Protein AF-A0A6M1YM01-F1 (afdb_monomer_lite)

Structure (mmCIF, N/CA/C/O backbone):
data_AF-A0A6M1YM01-F1
#
_entry.id   AF-A0A6M1YM01-F1
#
loop_
_atom_site.group_PDB
_atom_site.id
_atom_site.type_symbol
_atom_site.label_atom_id
_atom_site.label_alt_id
_atom_site.label_comp_id
_atom_site.label_asym_id
_atom_site.label_entity_id
_atom_site.label_seq_id
_atom_site.pdbx_PDB_ins_code
_atom_site.Cartn_x
_atom_site.Cartn_y
_atom_site.Cartn_z
_atom_site.occupancy
_atom_site.B_iso_or_equiv
_atom_site.auth_seq_id
_atom_site.auth_comp_id
_atom_site.auth_asym_id
_atom_site.auth_atom_id
_atom_site.pdbx_PDB_model_num
ATOM 1 N N . ASP A 1 1 ? -2.693 9.786 -12.309 1.00 86.50 1 ASP A N 1
ATOM 2 C CA . ASP A 1 1 ? -3.678 8.880 -12.922 1.00 86.50 1 ASP A CA 1
ATOM 3 C C . ASP A 1 1 ? -3.300 8.561 -14.357 1.00 86.50 1 ASP A C 1
ATOM 5 O O . ASP A 1 1 ? -2.693 7.521 -14.516 1.00 86.50 1 ASP A O 1
ATOM 9 N N . TYR A 1 2 ? -3.415 9.470 -15.333 1.00 92.44 2 TYR A N 1
ATOM 10 C CA . TYR A 1 2 ? -3.053 9.174 -16.738 1.00 92.44 2 TYR A CA 1
ATOM 11 C C . TYR A 1 2 ? -1.708 8.445 -16.950 1.00 92.44 2 TYR A C 1
ATOM 13 O O . TYR A 1 2 ? -1.673 7.397 -17.582 1.00 92.44 2 TYR A O 1
ATOM 21 N N . ILE A 1 3 ? -0.601 8.949 -16.384 1.00 92.19 3 ILE A N 1
ATOM 22 C CA . ILE A 1 3 ? 0.717 8.288 -16.503 1.00 92.19 3 ILE A CA 1
ATOM 23 C C . ILE A 1 3 ? 0.702 6.885 -15.871 1.00 92.19 3 ILE A C 1
ATOM 25 O O . ILE A 1 3 ? 1.301 5.964 -16.408 1.00 92.19 3 ILE A O 1
ATOM 29 N N . SER A 1 4 ? -0.007 6.702 -14.751 1.00 91.12 4 SER A N 1
ATOM 30 C CA . SER A 1 4 ? -0.165 5.381 -14.127 1.00 91.12 4 SER A CA 1
ATOM 31 C C . SER A 1 4 ? -0.893 4.421 -15.057 1.00 91.12 4 SER A C 1
ATOM 33 O O . SER A 1 4 ? -0.461 3.283 -15.178 1.00 91.12 4 SER A O 1
ATOM 35 N N . ASP A 1 5 ? -1.950 4.883 -15.723 1.00 92.81 5 ASP A N 1
ATOM 36 C CA . ASP A 1 5 ? -2.725 4.056 -16.649 1.00 92.81 5 ASP A CA 1
ATOM 37 C C . ASP A 1 5 ? -1.868 3.632 -17.854 1.00 92.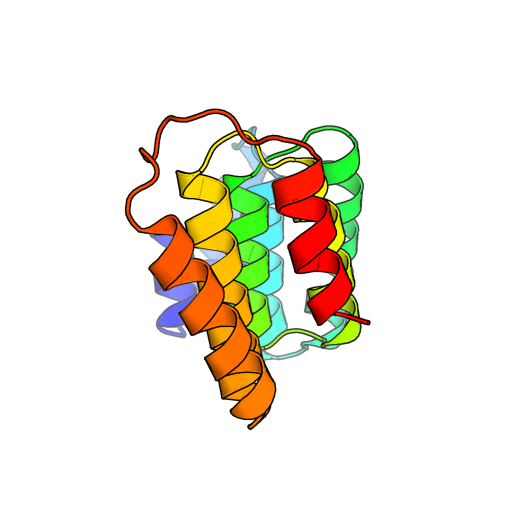81 5 ASP A C 1
ATOM 39 O O . ASP A 1 5 ? -1.992 2.507 -18.328 1.00 92.81 5 ASP A O 1
ATOM 43 N N . GLN A 1 6 ? -0.940 4.487 -18.309 1.00 95.38 6 GLN A N 1
ATOM 44 C CA . GLN A 1 6 ? 0.040 4.117 -19.340 1.00 95.38 6 GLN A CA 1
ATOM 45 C C . GLN A 1 6 ? 0.990 3.008 -18.870 1.00 95.38 6 GLN A C 1
ATOM 47 O O . GLN A 1 6 ? 1.258 2.080 -19.631 1.00 95.38 6 GLN A O 1
ATOM 52 N N . ILE A 1 7 ? 1.464 3.068 -17.620 1.00 92.19 7 ILE A N 1
ATOM 53 C CA . ILE A 1 7 ? 2.293 2.001 -17.031 1.00 92.19 7 ILE A CA 1
ATOM 54 C C . ILE A 1 7 ? 1.490 0.698 -16.955 1.00 92.19 7 ILE A C 1
ATOM 56 O O . ILE A 1 7 ? 1.971 -0.349 -17.379 1.00 92.19 7 ILE A O 1
ATOM 60 N N . ASP A 1 8 ? 0.252 0.765 -16.463 1.00 88.88 8 ASP A N 1
ATOM 61 C CA . ASP A 1 8 ? -0.613 -0.408 -16.297 1.00 88.88 8 ASP A CA 1
ATOM 62 C C . ASP A 1 8 ? -0.983 -1.040 -17.659 1.00 88.88 8 ASP A C 1
ATOM 64 O O . ASP A 1 8 ? -1.125 -2.259 -17.767 1.00 88.88 8 ASP A O 1
ATOM 68 N N . ALA A 1 9 ? -1.049 -0.232 -18.724 1.00 91.88 9 ALA A N 1
ATOM 69 C CA . ALA A 1 9 ? -1.225 -0.672 -20.109 1.00 91.88 9 ALA A CA 1
ATOM 70 C C . ALA A 1 9 ? 0.070 -1.165 -20.794 1.00 91.88 9 ALA A C 1
ATOM 72 O O . ALA A 1 9 ? 0.028 -1.504 -21.976 1.00 91.88 9 ALA A O 1
ATOM 73 N N . LYS A 1 10 ? 1.205 -1.222 -20.079 1.00 90.12 10 LYS A N 1
ATOM 74 C CA . LYS A 1 10 ? 2.541 -1.585 -20.599 1.00 90.12 10 LYS A CA 1
ATOM 75 C C . LYS A 1 10 ? 3.082 -0.649 -21.689 1.00 90.12 10 LYS A C 1
ATOM 77 O O . LYS A 1 10 ? 3.941 -1.032 -22.480 1.00 90.12 10 LYS A O 1
ATOM 82 N N . ASN A 1 11 ? 2.638 0.607 -21.707 1.00 93.50 11 ASN A N 1
ATOM 83 C CA . ASN A 1 11 ? 3.199 1.657 -22.561 1.00 93.50 11 ASN A CA 1
ATOM 84 C C . ASN A 1 11 ? 4.425 2.295 -21.886 1.00 93.50 11 ASN A C 1
ATOM 86 O O . ASN A 1 11 ? 4.450 3.492 -21.603 1.00 93.50 11 ASN A O 1
ATOM 90 N N . GLU A 1 12 ? 5.435 1.478 -21.592 1.00 92.62 12 GLU A N 1
ATOM 91 C CA . GLU A 1 12 ? 6.555 1.811 -20.699 1.00 92.62 12 GLU A CA 1
ATOM 92 C C . GLU A 1 12 ? 7.386 3.003 -21.175 1.00 92.62 12 GLU A C 1
ATOM 94 O O . GLU A 1 12 ? 7.604 3.947 -20.417 1.00 92.62 12 GLU A O 1
ATOM 99 N N . VAL A 1 13 ? 7.801 2.984 -22.447 1.00 93.00 13 VAL A N 1
ATOM 100 C CA . VAL A 1 13 ? 8.614 4.050 -23.056 1.00 93.00 13 VAL A CA 1
ATOM 101 C C . VAL A 1 13 ? 7.887 5.388 -22.972 1.00 93.00 13 VAL A C 1
ATOM 103 O O . VAL A 1 13 ? 8.441 6.377 -22.503 1.00 93.00 13 VAL A O 1
ATOM 106 N N . TYR A 1 14 ? 6.609 5.402 -23.349 1.00 94.56 14 TYR A N 1
ATOM 107 C CA . TYR A 1 14 ? 5.804 6.616 -23.321 1.00 94.56 14 TYR A CA 1
ATOM 108 C C . TYR A 1 14 ? 5.555 7.104 -21.889 1.00 94.56 14 TYR A C 1
ATOM 110 O O . TYR A 1 14 ? 5.650 8.298 -21.606 1.00 94.56 14 TYR A O 1
ATOM 118 N N . ALA A 1 15 ? 5.284 6.193 -20.952 1.00 94.62 15 ALA A N 1
ATOM 119 C CA . ALA A 1 15 ? 5.147 6.548 -19.546 1.00 94.62 15 ALA A CA 1
ATOM 120 C C . ALA A 1 15 ? 6.436 7.178 -18.991 1.00 94.62 15 ALA A C 1
ATOM 122 O O . ALA A 1 15 ? 6.353 8.176 -18.275 1.00 94.62 15 ALA A O 1
ATOM 123 N N . LEU A 1 16 ? 7.609 6.641 -19.345 1.00 93.38 16 LEU A N 1
ATOM 124 C CA . LEU A 1 16 ? 8.904 7.189 -18.943 1.00 93.38 16 LEU A CA 1
ATOM 125 C C . LEU A 1 16 ? 9.129 8.596 -19.506 1.00 93.38 16 LEU A C 1
ATOM 127 O O . LEU A 1 16 ? 9.468 9.502 -18.749 1.00 93.38 16 LEU A O 1
ATOM 131 N N . GLU A 1 17 ? 8.869 8.803 -20.798 1.00 94.12 17 GLU A N 1
ATOM 132 C CA . GLU A 1 17 ? 8.963 10.123 -21.432 1.00 94.12 17 GLU A CA 1
ATOM 133 C C . GLU A 1 17 ? 8.061 11.153 -20.738 1.00 94.12 17 GLU A C 1
ATOM 135 O O . GLU A 1 17 ? 8.487 12.277 -20.463 1.00 94.12 17 GLU A O 1
ATOM 140 N N . LEU A 1 18 ? 6.824 10.777 -20.394 1.00 94.62 18 LEU A N 1
ATOM 141 C CA . LEU A 1 18 ? 5.919 11.645 -19.636 1.00 94.62 18 LEU A CA 1
ATOM 142 C C . LEU A 1 18 ? 6.479 11.953 -18.243 1.00 94.62 18 LEU A C 1
ATOM 144 O O . LEU A 1 18 ? 6.466 13.101 -17.807 1.00 94.62 18 LEU A O 1
ATOM 148 N N . ILE A 1 19 ? 6.988 10.946 -17.536 1.00 93.00 19 ILE A N 1
ATOM 149 C CA . ILE A 1 19 ? 7.586 11.145 -16.217 1.00 93.00 19 ILE A CA 1
ATOM 150 C C . ILE A 1 19 ? 8.745 12.138 -16.306 1.00 93.00 19 ILE A C 1
ATOM 152 O O . ILE A 1 19 ? 8.746 13.116 -15.560 1.00 93.00 19 ILE A O 1
ATOM 156 N N . ASP A 1 20 ? 9.699 11.915 -17.206 1.00 91.88 20 ASP A N 1
ATOM 157 C CA . ASP A 1 20 ? 10.921 12.714 -17.295 1.00 91.88 20 ASP A CA 1
ATOM 158 C C . ASP A 1 20 ? 10.663 14.125 -17.824 1.00 91.88 20 ASP A C 1
ATOM 160 O O . ASP A 1 20 ? 11.269 15.079 -17.337 1.00 91.88 20 ASP A O 1
ATOM 164 N N . SER A 1 21 ? 9.720 14.287 -18.755 1.00 93.00 21 SER A N 1
ATOM 165 C CA . SER A 1 21 ? 9.353 15.603 -19.288 1.00 93.00 21 SER A CA 1
ATOM 166 C C . SER A 1 21 ? 8.650 16.486 -18.251 1.00 93.00 21 SER A C 1
ATOM 168 O O . SER A 1 21 ? 8.909 17.687 -18.195 1.00 93.00 21 SER A O 1
ATOM 170 N N . PHE A 1 22 ? 7.794 15.920 -17.393 1.00 92.38 22 PHE A N 1
ATOM 171 C CA . PHE A 1 22 ? 7.089 16.693 -16.364 1.00 92.38 22 PHE A CA 1
ATOM 172 C C . PHE A 1 22 ? 7.866 16.844 -15.050 1.00 92.38 22 PHE A C 1
ATOM 174 O O . PHE A 1 22 ? 7.622 17.814 -14.328 1.00 92.38 22 PHE A O 1
ATOM 181 N N . TYR A 1 23 ? 8.792 15.935 -14.722 1.00 90.44 23 TYR A N 1
ATOM 182 C CA . TYR A 1 23 ? 9.507 15.927 -13.435 1.00 90.44 23 TYR A CA 1
ATOM 183 C C . TYR A 1 23 ? 10.139 17.282 -13.039 1.00 90.44 23 TYR A C 1
ATOM 185 O O . TYR A 1 23 ? 10.003 17.673 -11.879 1.00 90.44 23 TYR A O 1
ATOM 193 N N . PRO A 1 24 ? 10.774 18.051 -13.950 1.00 90.44 24 PRO A N 1
ATOM 194 C CA . PRO A 1 24 ? 11.362 19.353 -13.613 1.00 90.44 24 PRO A CA 1
ATOM 195 C C . PRO A 1 24 ? 10.334 20.443 -13.276 1.00 90.44 24 PRO A C 1
ATOM 197 O O . PRO A 1 24 ? 10.689 21.471 -12.704 1.00 90.44 24 PRO A O 1
ATOM 200 N N . HIS A 1 25 ? 9.069 20.249 -13.651 1.00 90.81 25 HIS A N 1
ATOM 201 C CA . HIS A 1 25 ? 8.024 21.273 -13.598 1.00 90.81 25 HIS A CA 1
ATOM 202 C C . HIS A 1 25 ? 7.007 21.056 -12.470 1.00 90.81 25 HIS A C 1
ATOM 204 O O . HIS A 1 25 ? 6.100 21.870 -12.289 1.00 90.81 25 HIS A O 1
ATOM 210 N N . ILE A 1 26 ? 7.136 19.975 -11.699 1.00 87.38 26 ILE A N 1
ATOM 211 C CA . ILE A 1 26 ? 6.190 19.613 -10.639 1.00 87.38 26 ILE A CA 1
ATOM 212 C C . ILE A 1 26 ? 6.731 19.929 -9.244 1.00 87.38 26 ILE A C 1
ATOM 214 O O . ILE A 1 26 ? 7.899 19.734 -8.931 1.00 87.38 26 ILE A O 1
ATOM 218 N N . SER A 1 27 ? 5.835 20.341 -8.351 1.00 79.75 27 SER A N 1
ATOM 219 C CA . SER A 1 27 ? 6.147 20.532 -6.929 1.00 79.75 27 SER A CA 1
ATOM 220 C C . SER A 1 27 ? 5.972 19.258 -6.092 1.00 79.75 27 SER A C 1
ATOM 222 O O . SER A 1 27 ? 6.573 19.121 -5.030 1.00 79.75 27 SER A O 1
ATOM 224 N N . LYS A 1 28 ? 5.149 18.305 -6.552 1.00 81.12 28 LYS A N 1
ATOM 225 C CA . LYS A 1 28 ? 4.833 17.049 -5.846 1.00 81.12 28 LYS A CA 1
ATOM 226 C C . LYS A 1 28 ? 5.681 15.881 -6.360 1.00 81.12 28 LYS A C 1
ATOM 228 O O . LYS A 1 28 ? 5.141 14.912 -6.893 1.00 81.12 28 LYS A O 1
ATOM 233 N N . THR A 1 29 ? 6.995 15.970 -6.188 1.00 90.19 29 THR A N 1
ATOM 234 C CA . THR A 1 29 ? 7.963 15.002 -6.740 1.00 90.19 29 THR A CA 1
ATOM 235 C C . THR A 1 29 ? 7.721 13.562 -6.279 1.00 90.19 29 THR A C 1
ATOM 237 O O . THR A 1 29 ? 7.783 12.658 -7.104 1.00 90.19 29 THR A O 1
ATOM 240 N N . LEU A 1 30 ? 7.292 13.344 -5.027 1.00 95.00 30 LEU A N 1
ATOM 241 C CA . LEU A 1 30 ? 7.044 11.996 -4.481 1.00 95.00 30 LEU A CA 1
ATOM 242 C C . LEU A 1 30 ? 6.013 11.174 -5.272 1.00 95.00 30 LEU A C 1
ATOM 244 O O . LEU A 1 30 ? 6.102 9.949 -5.321 1.00 95.00 30 LEU A O 1
ATOM 248 N N . TRP A 1 31 ? 5.027 11.826 -5.898 1.00 95.25 31 TRP A N 1
ATOM 249 C CA . TRP A 1 31 ? 4.069 11.124 -6.758 1.00 95.25 31 TRP A CA 1
ATOM 250 C C . TRP A 1 31 ? 4.728 10.604 -8.033 1.00 95.25 31 TRP A C 1
ATOM 252 O O . TRP A 1 31 ? 4.390 9.520 -8.494 1.00 95.25 31 TRP A O 1
ATOM 262 N N . PHE A 1 32 ? 5.676 11.355 -8.587 1.00 94.81 32 PHE A N 1
ATOM 263 C CA . PHE A 1 32 ? 6.429 10.934 -9.760 1.00 94.81 32 PHE A CA 1
ATOM 264 C C . PHE A 1 32 ? 7.524 9.936 -9.407 1.00 94.81 32 PHE A C 1
ATOM 266 O O . PHE A 1 32 ? 7.746 9.007 -10.175 1.00 94.81 32 PHE A O 1
ATOM 273 N N . ASP A 1 33 ? 8.131 10.047 -8.227 1.00 95.94 33 ASP A N 1
ATOM 274 C CA . ASP A 1 33 ? 9.023 9.011 -7.706 1.00 95.94 33 ASP A CA 1
ATOM 275 C C . ASP A 1 33 ? 8.283 7.676 -7.576 1.00 95.94 33 ASP A C 1
ATOM 277 O O . ASP A 1 33 ? 8.808 6.631 -7.952 1.00 95.94 33 ASP A O 1
ATOM 281 N N . PHE A 1 34 ? 7.025 7.700 -7.123 1.00 96.81 34 PHE A N 1
ATOM 282 C CA . PHE A 1 34 ? 6.194 6.499 -7.090 1.00 96.81 34 PHE A CA 1
ATOM 283 C C . PHE A 1 34 ? 5.882 5.958 -8.493 1.00 96.81 34 PHE A C 1
ATOM 285 O O . PHE A 1 34 ? 5.923 4.748 -8.696 1.00 96.81 34 PHE A O 1
ATOM 292 N N . LEU A 1 35 ? 5.619 6.821 -9.481 1.00 95.88 35 LEU A N 1
ATOM 293 C CA . LEU A 1 35 ? 5.444 6.383 -10.873 1.00 95.88 35 LEU A CA 1
ATOM 294 C C . LEU A 1 35 ? 6.728 5.749 -11.436 1.00 95.88 35 LEU A C 1
ATOM 296 O O . LEU A 1 35 ? 6.650 4.713 -12.091 1.00 95.88 35 LEU A O 1
ATOM 300 N N . LYS A 1 36 ? 7.904 6.304 -11.113 1.00 94.81 36 LYS A N 1
ATOM 301 C CA . LYS A 1 36 ? 9.207 5.699 -11.437 1.00 94.81 36 LYS A CA 1
ATOM 302 C C . LYS A 1 36 ? 9.373 4.337 -10.768 1.00 94.81 36 LYS A C 1
ATOM 304 O O . LYS A 1 36 ? 9.811 3.399 -11.424 1.00 94.81 36 LYS A O 1
ATOM 309 N N . ALA A 1 37 ? 8.983 4.204 -9.499 1.00 95.62 37 ALA A N 1
ATOM 310 C CA . ALA A 1 37 ? 9.000 2.921 -8.799 1.00 95.62 37 ALA A CA 1
ATOM 311 C C . ALA A 1 37 ? 8.079 1.892 -9.473 1.00 95.62 37 ALA A C 1
ATOM 313 O O . ALA A 1 37 ? 8.506 0.761 -9.704 1.00 95.62 37 ALA A O 1
ATOM 314 N N . LYS A 1 38 ? 6.847 2.281 -9.837 1.00 94.75 38 LYS A N 1
ATOM 315 C CA . LYS A 1 38 ? 5.909 1.411 -10.566 1.00 94.75 38 LYS A CA 1
ATOM 316 C C . LYS A 1 38 ? 6.503 0.921 -11.884 1.00 94.75 38 LYS A C 1
ATOM 318 O O . LYS A 1 38 ? 6.458 -0.271 -12.150 1.00 94.75 38 LYS A O 1
ATOM 323 N N . LEU A 1 39 ? 7.064 1.832 -12.680 1.00 94.19 39 LEU A N 1
ATOM 324 C CA . LEU A 1 39 ? 7.691 1.487 -13.953 1.00 94.19 39 LEU A CA 1
ATOM 325 C C . LEU A 1 39 ? 8.886 0.547 -13.737 1.00 94.19 39 LEU A C 1
ATOM 327 O O . LEU A 1 39 ? 8.990 -0.482 -14.391 1.00 94.19 39 LEU A O 1
ATOM 331 N N . LYS A 1 40 ? 9.749 0.853 -12.762 1.00 93.88 40 LYS A N 1
ATOM 332 C CA . LYS A 1 40 ? 10.937 0.048 -12.459 1.00 93.88 40 LYS A CA 1
ATOM 333 C C . LYS A 1 40 ? 10.597 -1.379 -12.024 1.00 93.88 40 LYS A C 1
ATOM 335 O O . LYS A 1 40 ? 11.363 -2.287 -12.323 1.00 93.88 40 LYS A O 1
ATOM 340 N N . ALA A 1 41 ? 9.460 -1.586 -11.359 1.00 93.81 41 ALA A N 1
ATOM 341 C CA . ALA A 1 41 ? 9.029 -2.910 -10.911 1.00 93.81 41 ALA A CA 1
ATOM 342 C C . ALA A 1 41 ? 8.695 -3.884 -12.044 1.00 93.81 41 ALA A C 1
ATOM 344 O O . ALA A 1 41 ? 8.621 -5.081 -11.783 1.00 93.81 41 ALA A O 1
ATOM 345 N N . LEU A 1 42 ? 8.493 -3.390 -13.270 1.00 90.81 42 LEU A N 1
ATOM 346 C CA . LEU A 1 42 ? 8.255 -4.242 -14.434 1.00 90.81 42 LEU A CA 1
ATOM 347 C C . LEU A 1 42 ? 9.490 -5.087 -14.779 1.00 90.81 42 LEU A C 1
ATOM 349 O O . LEU A 1 42 ? 9.336 -6.241 -15.171 1.00 90.81 42 LEU A O 1
ATOM 353 N N . ASP A 1 43 ? 10.690 -4.551 -14.530 1.00 91.31 43 ASP A N 1
ATOM 354 C CA . ASP A 1 43 ? 11.962 -5.227 -14.814 1.00 91.31 43 ASP A CA 1
ATOM 355 C C . ASP A 1 43 ? 12.746 -5.612 -13.551 1.00 91.31 43 ASP A C 1
ATOM 357 O O . ASP A 1 43 ? 13.506 -6.579 -13.548 1.00 91.31 43 ASP A O 1
ATOM 361 N N . ASP A 1 44 ? 12.617 -4.830 -12.476 1.00 93.94 44 ASP A N 1
ATOM 362 C CA . ASP A 1 44 ? 13.434 -4.954 -11.271 1.00 93.94 44 ASP A CA 1
ATOM 363 C C . ASP A 1 44 ? 12.664 -4.495 -10.023 1.00 93.94 44 ASP A C 1
ATOM 365 O O . ASP A 1 44 ? 12.669 -3.324 -9.615 1.00 93.94 44 ASP A O 1
ATOM 369 N N . ILE A 1 45 ? 12.005 -5.468 -9.394 1.00 93.19 45 ILE A N 1
ATOM 370 C CA . ILE A 1 45 ? 11.234 -5.285 -8.160 1.00 93.19 45 ILE A CA 1
ATOM 371 C C . ILE A 1 45 ? 12.127 -4.805 -7.007 1.00 93.19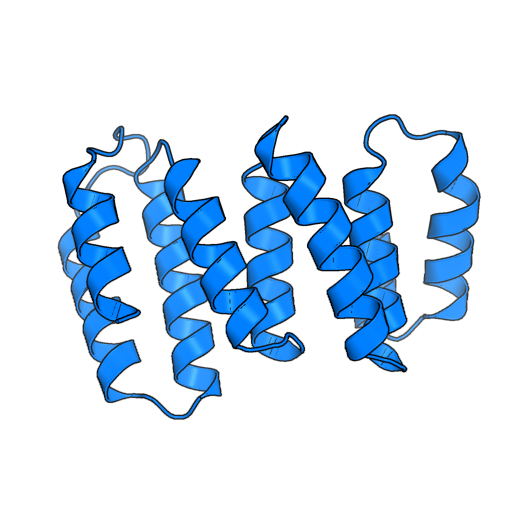 45 ILE A C 1
ATOM 373 O O . ILE A 1 45 ? 11.694 -3.977 -6.205 1.00 93.19 45 ILE A O 1
ATOM 377 N N . SER A 1 46 ? 13.378 -5.265 -6.923 1.00 93.56 46 SER A N 1
ATOM 378 C CA . SER A 1 46 ? 14.297 -4.875 -5.845 1.00 93.56 46 SER A CA 1
ATOM 379 C C . SER A 1 46 ? 14.612 -3.382 -5.907 1.00 93.56 46 SER A C 1
ATOM 381 O O . SER A 1 46 ? 14.412 -2.672 -4.921 1.00 93.56 46 SER A O 1
ATOM 383 N N . SER A 1 47 ? 14.987 -2.875 -7.084 1.00 94.94 47 SER A N 1
ATOM 384 C CA . SER A 1 47 ? 15.191 -1.434 -7.290 1.00 94.94 47 SER A CA 1
ATOM 385 C C . SER A 1 47 ? 13.914 -0.622 -7.054 1.00 94.94 47 SER A C 1
ATOM 387 O O . SER A 1 47 ? 13.970 0.484 -6.514 1.00 94.94 47 SER A O 1
ATOM 389 N N . SER A 1 48 ? 12.747 -1.147 -7.442 1.00 95.88 48 SER A N 1
ATOM 390 C CA . SER A 1 48 ? 11.464 -0.496 -7.150 1.00 95.88 48 SER A CA 1
ATOM 391 C C . SER A 1 48 ? 11.236 -0.339 -5.644 1.00 95.88 48 SER A C 1
ATOM 393 O O . SER A 1 48 ? 10.906 0.755 -5.173 1.00 95.88 48 SER A O 1
ATOM 395 N N . ASN A 1 49 ? 11.492 -1.399 -4.874 1.00 95.12 49 ASN A N 1
ATOM 396 C CA . ASN A 1 49 ? 11.371 -1.386 -3.420 1.00 95.12 49 ASN A CA 1
ATOM 397 C C . ASN A 1 49 ? 12.310 -0.351 -2.781 1.00 95.12 49 ASN A C 1
ATOM 399 O O . ASN A 1 49 ? 11.879 0.378 -1.890 1.00 95.12 49 ASN A O 1
ATOM 403 N N . GLU A 1 50 ? 13.545 -0.195 -3.269 1.00 95.56 50 GLU A N 1
ATOM 404 C CA . GLU A 1 50 ? 14.461 0.852 -2.787 1.00 95.56 50 GLU A CA 1
ATOM 405 C C . GLU A 1 50 ? 13.918 2.272 -3.015 1.00 95.56 50 GLU A C 1
ATOM 407 O O . GLU A 1 50 ? 14.057 3.151 -2.157 1.00 95.56 50 GLU A O 1
ATOM 412 N N . ILE A 1 51 ? 13.288 2.522 -4.170 1.00 96.44 51 ILE A N 1
ATOM 413 C CA . ILE A 1 51 ? 12.640 3.811 -4.453 1.00 96.44 51 ILE A CA 1
ATOM 414 C C . ILE A 1 51 ? 11.468 4.019 -3.486 1.00 96.44 51 ILE A C 1
ATOM 416 O O . ILE A 1 51 ? 11.342 5.095 -2.897 1.00 96.44 51 ILE A O 1
ATOM 420 N N . ILE A 1 52 ? 10.653 2.986 -3.254 1.00 97.12 52 ILE A N 1
ATOM 421 C CA . ILE A 1 52 ? 9.549 3.034 -2.287 1.00 97.12 52 ILE A CA 1
ATOM 422 C C . ILE A 1 52 ? 10.065 3.349 -0.881 1.00 97.12 52 ILE A C 1
ATOM 424 O O . ILE A 1 52 ? 9.512 4.225 -0.219 1.00 97.12 52 ILE A O 1
ATOM 428 N N . GLU A 1 53 ? 11.156 2.734 -0.423 1.00 96.00 53 GLU A N 1
ATOM 429 C CA . GLU A 1 53 ? 11.727 3.031 0.897 1.00 96.00 53 GLU A CA 1
ATOM 430 C C . GLU A 1 53 ? 12.156 4.498 1.054 1.00 96.00 53 GLU A C 1
ATOM 432 O O . GLU A 1 53 ? 11.937 5.110 2.111 1.00 96.00 53 GLU A O 1
ATOM 437 N N . LYS A 1 54 ? 12.722 5.094 -0.003 1.00 96.19 54 LYS A N 1
ATOM 438 C CA . LYS A 1 54 ? 13.082 6.521 -0.031 1.00 96.19 54 LYS A CA 1
ATOM 439 C C . LYS A 1 54 ? 11.838 7.412 0.048 1.00 96.19 54 LYS A C 1
ATOM 441 O O . LYS A 1 54 ? 11.822 8.383 0.814 1.00 96.19 54 LYS A O 1
ATOM 446 N N . ILE A 1 55 ? 10.773 7.055 -0.674 1.00 96.88 55 ILE A N 1
ATOM 447 C CA . ILE A 1 55 ? 9.485 7.761 -0.616 1.00 96.88 55 ILE A CA 1
ATOM 448 C C . ILE A 1 55 ? 8.898 7.676 0.798 1.00 96.88 55 ILE A C 1
ATOM 450 O O . ILE A 1 55 ? 8.549 8.702 1.382 1.00 96.88 55 ILE A O 1
ATOM 454 N N . LEU A 1 56 ? 8.852 6.482 1.396 1.00 95.56 56 LEU A N 1
ATOM 455 C CA . LEU A 1 56 ? 8.312 6.267 2.743 1.00 95.56 56 LEU A CA 1
ATOM 456 C C . LEU A 1 56 ? 9.076 7.050 3.810 1.00 95.56 56 LEU A C 1
ATOM 458 O O . LEU A 1 56 ? 8.462 7.619 4.713 1.00 95.56 56 LEU A O 1
ATOM 462 N N . SER A 1 57 ? 10.401 7.138 3.683 1.00 95.44 57 SER A N 1
ATOM 463 C CA . SER A 1 57 ? 11.244 7.940 4.577 1.00 95.44 57 SER A CA 1
ATOM 464 C C . SER A 1 57 ? 10.906 9.433 4.513 1.00 95.44 57 SER A C 1
ATOM 466 O O . SER A 1 57 ? 10.937 10.116 5.537 1.00 95.44 57 SER A O 1
ATOM 468 N N . SER A 1 58 ? 10.530 9.932 3.334 1.00 95.25 58 SER A N 1
ATOM 469 C CA . SER A 1 58 ? 10.059 11.311 3.150 1.00 95.25 58 SER A CA 1
ATOM 470 C C . SER A 1 58 ? 8.653 11.507 3.726 1.00 95.25 58 SER A C 1
ATOM 472 O O . SER A 1 58 ? 8.393 12.498 4.410 1.00 95.25 58 SER A O 1
ATOM 474 N N . LEU A 1 59 ? 7.771 10.521 3.540 1.00 95.31 59 LEU A N 1
ATOM 475 C CA . LEU A 1 59 ? 6.403 10.535 4.064 1.00 95.31 59 LEU A CA 1
ATOM 476 C C . LEU A 1 59 ? 6.337 10.527 5.595 1.00 95.31 59 LEU A C 1
ATOM 478 O O . LEU A 1 59 ? 5.409 11.102 6.147 1.00 95.31 59 LEU A O 1
ATOM 482 N N . LYS A 1 60 ? 7.343 9.984 6.295 1.00 92.75 60 LYS A N 1
ATOM 483 C CA . LYS A 1 60 ? 7.438 10.110 7.764 1.00 92.75 60 LYS A CA 1
ATOM 484 C C . LYS A 1 60 ? 7.500 11.563 8.239 1.00 92.75 60 LYS A C 1
ATOM 486 O O . LYS A 1 60 ? 7.040 11.870 9.331 1.00 92.75 60 LYS A O 1
ATOM 491 N N . LYS A 1 61 ? 8.117 12.452 7.451 1.00 91.31 61 LYS A N 1
ATOM 492 C CA . LYS A 1 61 ? 8.255 13.880 7.789 1.00 91.31 61 LYS A CA 1
ATOM 493 C C . LYS A 1 61 ? 7.056 14.691 7.317 1.00 91.31 61 LYS A C 1
ATOM 495 O O . LYS A 1 61 ? 6.677 15.669 7.954 1.00 91.31 61 LYS A O 1
ATOM 500 N N . THR A 1 62 ? 6.487 14.315 6.177 1.00 93.12 62 THR A N 1
ATOM 501 C CA . THR A 1 62 ? 5.345 15.005 5.577 1.00 93.12 62 THR A CA 1
ATOM 502 C C . THR A 1 62 ? 4.338 13.965 5.090 1.00 93.12 62 THR A C 1
ATOM 504 O O . THR A 1 62 ? 4.394 13.564 3.924 1.00 93.12 62 THR A O 1
ATOM 507 N N . PRO A 1 63 ? 3.438 13.508 5.980 1.00 93.62 63 PRO A N 1
ATOM 508 C CA . PRO A 1 63 ? 2.469 12.471 5.659 1.00 93.62 63 PRO A CA 1
ATOM 509 C C . PRO A 1 63 ? 1.591 12.815 4.458 1.00 93.62 63 PRO A C 1
ATOM 511 O O . PRO A 1 63 ? 1.138 13.950 4.286 1.00 93.62 63 PRO A O 1
ATOM 514 N N . ASN A 1 64 ? 1.314 11.807 3.635 1.00 95.25 64 ASN A N 1
ATOM 515 C CA . ASN A 1 64 ? 0.384 11.903 2.518 1.00 95.25 64 ASN A CA 1
ATOM 516 C C . ASN A 1 64 ? -0.381 10.587 2.384 1.00 95.25 64 ASN A C 1
ATOM 518 O O . ASN A 1 64 ? 0.054 9.668 1.685 1.00 95.25 64 ASN A O 1
ATOM 522 N N . ILE A 1 65 ? -1.549 10.539 3.024 1.00 95.38 65 ILE A N 1
ATOM 523 C CA . ILE A 1 65 ? -2.350 9.318 3.127 1.00 95.38 65 ILE A CA 1
ATOM 524 C C . ILE A 1 65 ? -2.762 8.755 1.763 1.00 95.38 65 ILE A C 1
ATOM 526 O O . ILE A 1 65 ? -2.765 7.545 1.547 1.00 95.38 65 ILE A O 1
ATOM 530 N N . HIS A 1 66 ? -3.037 9.630 0.794 1.00 95.06 66 HIS A N 1
ATOM 531 C CA . HIS A 1 66 ? -3.409 9.212 -0.553 1.00 95.06 66 HIS A CA 1
ATOM 532 C C . HIS A 1 66 ? -2.255 8.511 -1.272 1.00 95.06 66 HIS A C 1
ATOM 534 O O . HIS A 1 66 ? -2.480 7.501 -1.938 1.00 95.06 66 HIS A O 1
ATOM 540 N N . LEU A 1 67 ? -1.026 9.020 -1.129 1.00 96.56 67 LEU A N 1
ATOM 541 C CA . LEU A 1 67 ? 0.151 8.377 -1.710 1.00 96.56 67 LEU A CA 1
ATOM 542 C C . LEU A 1 67 ? 0.467 7.060 -0.991 1.00 96.56 67 LEU A C 1
ATOM 544 O O . LEU A 1 67 ? 0.703 6.055 -1.654 1.00 96.56 67 LEU A O 1
ATOM 548 N N . GLN A 1 68 ? 0.388 7.034 0.341 1.00 97.38 68 GLN A N 1
ATOM 549 C CA . GLN A 1 68 ? 0.588 5.817 1.136 1.00 97.38 68 GLN A CA 1
ATOM 550 C C . GLN A 1 68 ? -0.376 4.695 0.721 1.00 97.38 68 GLN A C 1
ATOM 552 O O . GLN A 1 68 ? 0.055 3.569 0.485 1.00 97.38 68 GLN A O 1
ATOM 557 N N . PHE A 1 69 ? -1.663 5.002 0.523 1.00 97.44 69 PHE A N 1
ATOM 558 C CA . PHE A 1 69 ? -2.637 4.024 0.024 1.00 97.44 69 PHE A CA 1
ATOM 559 C C . PHE A 1 69 ? -2.340 3.546 -1.395 1.00 97.44 69 PHE A C 1
ATOM 561 O O . PHE A 1 69 ? -2.539 2.370 -1.695 1.00 97.44 69 PHE A O 1
ATOM 568 N N . ARG A 1 70 ? -1.867 4.428 -2.282 1.00 96.06 70 ARG A N 1
ATOM 569 C CA . ARG A 1 70 ? -1.475 4.029 -3.641 1.00 96.06 70 ARG A CA 1
ATOM 570 C C . ARG A 1 70 ? -0.261 3.102 -3.625 1.00 96.06 70 ARG A C 1
ATOM 572 O O . ARG A 1 70 ? -0.278 2.114 -4.353 1.00 96.06 70 ARG A O 1
ATOM 579 N N . ILE A 1 71 ? 0.722 3.372 -2.765 1.00 96.62 71 ILE A N 1
ATOM 580 C CA . ILE A 1 71 ? 1.880 2.495 -2.551 1.00 96.62 71 ILE A CA 1
ATOM 581 C C . ILE A 1 71 ? 1.419 1.136 -2.020 1.00 96.62 71 ILE A C 1
ATOM 583 O O . ILE A 1 71 ? 1.746 0.122 -2.625 1.00 96.62 71 ILE A O 1
ATOM 587 N N . LEU A 1 72 ? 0.605 1.094 -0.958 1.00 97.19 72 LEU A N 1
ATOM 588 C CA . LEU A 1 72 ? 0.115 -0.170 -0.396 1.00 97.19 72 LEU A CA 1
ATOM 589 C C . LEU A 1 72 ? -0.627 -1.018 -1.434 1.00 97.19 72 LEU A C 1
ATOM 591 O O . LEU A 1 72 ? -0.320 -2.195 -1.579 1.00 97.19 72 LEU A O 1
ATOM 595 N N . LYS A 1 73 ? -1.546 -0.420 -2.204 1.00 95.69 73 LYS A N 1
ATOM 596 C CA . LYS A 1 73 ? -2.267 -1.127 -3.278 1.00 95.69 73 LYS A CA 1
ATOM 597 C C . LYS A 1 73 ? -1.331 -1.690 -4.342 1.00 95.69 73 LYS A C 1
ATOM 599 O O . LYS A 1 73 ? -1.533 -2.806 -4.801 1.00 95.69 73 LYS A O 1
ATOM 604 N N . PHE A 1 74 ? -0.315 -0.925 -4.731 1.00 94.69 74 PHE A N 1
ATOM 605 C CA . PHE A 1 74 ? 0.701 -1.399 -5.665 1.00 94.69 74 PHE A CA 1
ATOM 606 C C . PHE A 1 74 ? 1.481 -2.593 -5.090 1.00 94.69 74 PHE A C 1
ATOM 608 O O . PHE A 1 74 ? 1.679 -3.602 -5.767 1.00 94.69 74 PHE A O 1
ATOM 615 N N . MET A 1 75 ? 1.851 -2.515 -3.814 1.00 94.38 75 MET A N 1
ATOM 616 C CA . MET A 1 75 ? 2.619 -3.552 -3.137 1.00 94.38 75 MET A CA 1
ATOM 617 C C . MET A 1 75 ? 1.861 -4.869 -2.939 1.00 94.38 75 MET A C 1
ATOM 619 O O . MET A 1 75 ? 2.506 -5.910 -2.899 1.00 94.38 75 MET A O 1
ATOM 623 N N . VAL A 1 76 ? 0.524 -4.854 -2.878 1.00 94.38 76 VAL A N 1
ATOM 624 C CA . VAL A 1 76 ? -0.285 -6.091 -2.869 1.00 94.38 76 VAL A CA 1
ATOM 625 C C . VAL A 1 76 ? 0.012 -6.970 -4.090 1.00 94.38 76 VAL A C 1
ATOM 627 O O . VAL A 1 76 ? -0.003 -8.191 -3.983 1.00 94.38 76 VAL A O 1
ATOM 630 N N . GLY A 1 77 ? 0.269 -6.365 -5.255 1.00 85.25 77 GLY A N 1
ATOM 631 C CA . GLY A 1 77 ? 0.503 -7.107 -6.494 1.00 85.25 77 GLY A CA 1
ATOM 632 C C . GLY A 1 77 ? 1.962 -7.484 -6.748 1.00 85.25 77 GLY A C 1
ATOM 633 O O . GLY A 1 77 ? 2.217 -8.539 -7.320 1.00 85.25 77 GLY A O 1
ATOM 634 N N . MET A 1 78 ? 2.908 -6.612 -6.386 1.00 80.38 78 MET A N 1
ATOM 635 C CA . MET A 1 78 ? 4.309 -6.718 -6.832 1.00 80.38 78 MET A CA 1
ATOM 636 C C . MET A 1 78 ? 5.344 -6.365 -5.750 1.00 80.38 78 MET A C 1
ATOM 638 O O . MET A 1 78 ? 6.537 -6.320 -6.036 1.00 80.38 78 MET A O 1
ATOM 642 N N . GLY A 1 79 ? 4.916 -6.064 -4.522 1.00 73.75 79 GLY A N 1
ATOM 643 C CA . GLY A 1 79 ? 5.797 -5.565 -3.466 1.00 73.75 79 GLY A CA 1
ATOM 644 C C . GLY A 1 79 ? 6.421 -6.658 -2.602 1.00 73.75 79 GLY A C 1
ATOM 645 O O . GLY A 1 79 ? 5.907 -7.769 -2.488 1.00 73.75 79 GLY A O 1
ATOM 646 N N . ASP A 1 80 ? 7.515 -6.307 -1.923 1.00 89.19 80 ASP A N 1
ATOM 647 C CA . ASP A 1 80 ? 8.065 -7.140 -0.852 1.00 89.19 80 ASP A CA 1
ATOM 648 C C . ASP A 1 80 ? 7.125 -7.174 0.369 1.00 89.19 80 ASP A C 1
ATOM 650 O O . ASP A 1 80 ? 6.608 -6.145 0.816 1.00 89.19 80 ASP A O 1
ATOM 654 N N . ARG A 1 81 ? 6.938 -8.366 0.949 1.00 90.88 81 ARG A N 1
ATOM 655 C CA . ARG A 1 81 ? 6.047 -8.590 2.098 1.00 90.88 81 ARG A CA 1
ATOM 656 C C . ARG A 1 81 ? 6.466 -7.793 3.331 1.00 90.88 81 ARG A C 1
ATOM 658 O O . ARG A 1 81 ? 5.610 -7.227 4.013 1.00 90.88 81 ARG A O 1
ATOM 665 N N . ASN A 1 82 ? 7.757 -7.756 3.650 1.00 91.88 82 ASN A N 1
ATOM 666 C CA . ASN A 1 82 ? 8.231 -7.056 4.843 1.00 91.88 82 ASN A CA 1
ATOM 667 C C . ASN A 1 82 ? 8.064 -5.547 4.674 1.00 91.88 82 ASN A C 1
ATOM 669 O O . ASN A 1 82 ? 7.609 -4.859 5.593 1.00 91.88 82 ASN A O 1
ATOM 673 N N . LEU A 1 83 ? 8.363 -5.041 3.478 1.00 94.06 83 LEU A N 1
ATOM 674 C CA . LEU A 1 83 ? 8.139 -3.651 3.131 1.00 94.06 83 LEU A CA 1
ATOM 675 C C . LEU A 1 83 ? 6.642 -3.306 3.144 1.00 94.06 83 LEU A C 1
ATOM 677 O O . LEU A 1 83 ? 6.292 -2.224 3.614 1.00 94.06 83 LEU A O 1
ATOM 681 N N . PHE A 1 84 ? 5.748 -4.211 2.723 1.00 95.75 84 PHE A N 1
ATOM 682 C CA . PHE A 1 84 ? 4.298 -3.995 2.802 1.00 95.75 84 PHE A CA 1
ATOM 683 C C . PHE A 1 84 ? 3.865 -3.819 4.257 1.00 95.75 84 PHE A C 1
ATOM 685 O O . PHE A 1 84 ? 3.246 -2.814 4.596 1.00 95.75 84 PHE A O 1
ATOM 692 N N . ILE A 1 85 ? 4.257 -4.741 5.144 1.00 93.75 85 ILE A N 1
ATOM 693 C CA . ILE A 1 85 ? 3.911 -4.680 6.573 1.00 93.75 85 ILE A CA 1
ATOM 694 C C . ILE A 1 85 ? 4.470 -3.402 7.213 1.00 93.75 85 ILE A C 1
ATOM 696 O O . ILE A 1 85 ? 3.768 -2.720 7.960 1.00 93.75 85 ILE A O 1
ATOM 700 N N . LYS A 1 86 ? 5.720 -3.039 6.903 1.00 93.44 86 LYS A N 1
ATOM 701 C CA . LYS A 1 86 ? 6.348 -1.790 7.364 1.00 93.44 86 LYS A CA 1
ATOM 702 C C . LYS A 1 86 ? 5.567 -0.562 6.890 1.00 93.44 86 LYS A C 1
ATOM 704 O O . LYS A 1 86 ? 5.300 0.338 7.684 1.00 93.44 86 LYS A O 1
ATOM 709 N N . THR A 1 87 ? 5.176 -0.542 5.618 1.00 95.19 87 THR A N 1
ATOM 710 C CA . THR A 1 87 ? 4.386 0.541 5.020 1.00 95.19 87 THR A CA 1
ATOM 711 C C . THR A 1 87 ? 3.005 0.629 5.650 1.00 95.19 87 THR A C 1
ATOM 713 O O . THR A 1 87 ? 2.540 1.725 5.951 1.00 95.19 87 THR A O 1
ATOM 716 N N . PHE A 1 88 ? 2.364 -0.512 5.897 1.00 95.75 88 PHE A N 1
ATOM 717 C CA . PHE A 1 88 ? 1.048 -0.583 6.513 1.00 95.75 88 PHE A CA 1
ATOM 718 C C . PHE A 1 88 ? 1.086 0.023 7.915 1.00 95.75 88 PHE A C 1
ATOM 720 O O . PHE A 1 88 ? 0.313 0.932 8.195 1.00 95.75 88 PHE A O 1
ATOM 727 N N . LYS A 1 89 ? 2.052 -0.396 8.746 1.00 93.88 89 LYS A N 1
ATOM 728 C CA . LYS A 1 89 ? 2.263 0.146 10.100 1.00 93.88 89 LYS A CA 1
ATOM 729 C C . LYS A 1 89 ? 2.502 1.657 10.093 1.00 93.88 89 LYS A C 1
ATOM 731 O O . LYS A 1 89 ? 1.898 2.381 10.871 1.00 93.88 89 LYS A O 1
ATOM 736 N N . GLN A 1 90 ? 3.339 2.149 9.181 1.00 93.69 90 GLN A N 1
ATOM 737 C CA . GLN A 1 90 ? 3.551 3.592 9.044 1.00 93.69 90 GLN A CA 1
ATOM 738 C C . GLN A 1 90 ? 2.264 4.317 8.625 1.00 93.69 90 GLN A C 1
ATOM 740 O O . GLN A 1 90 ? 1.968 5.395 9.117 1.00 93.69 90 GLN A O 1
ATOM 745 N N . THR A 1 91 ? 1.494 3.732 7.711 1.00 95.25 91 THR A N 1
ATOM 746 C CA . THR A 1 91 ? 0.262 4.347 7.203 1.00 95.25 91 THR A CA 1
ATOM 747 C C . THR A 1 91 ? -0.825 4.391 8.271 1.00 95.25 91 THR A C 1
ATOM 749 O O . THR A 1 91 ? -1.593 5.348 8.311 1.00 95.25 91 THR A O 1
ATOM 752 N N . THR A 1 92 ? -0.889 3.387 9.152 1.00 93.75 92 THR A N 1
ATOM 753 C CA . THR A 1 92 ? -1.863 3.358 10.247 1.00 93.75 92 THR A CA 1
ATOM 754 C C . THR A 1 92 ? -1.692 4.504 11.242 1.00 93.75 92 THR A C 1
ATOM 756 O O . THR A 1 92 ? -2.695 4.965 11.783 1.00 93.75 92 THR A O 1
ATOM 759 N N . ASP A 1 93 ? -0.467 5.004 11.430 1.00 91.50 93 ASP A N 1
ATOM 760 C CA . ASP A 1 93 ? -0.181 6.140 12.318 1.00 91.50 93 ASP A CA 1
ATOM 761 C C . ASP A 1 93 ? -0.771 7.462 11.791 1.00 91.50 93 ASP A C 1
ATOM 763 O O . ASP A 1 93 ? -1.073 8.369 12.568 1.00 91.50 93 ASP A O 1
ATOM 767 N N . ASP A 1 94 ? -0.971 7.562 10.474 1.00 92.69 94 ASP A N 1
ATOM 768 C CA . ASP A 1 94 ? -1.441 8.772 9.795 1.00 92.69 94 ASP A CA 1
ATOM 769 C C . ASP A 1 94 ? -2.967 8.802 9.580 1.00 92.69 94 ASP A C 1
ATOM 771 O O . ASP A 1 94 ? -3.506 9.803 9.090 1.00 92.69 94 ASP A O 1
ATOM 775 N N . LEU A 1 95 ? -3.677 7.725 9.941 1.00 94.56 95 LEU A N 1
ATOM 776 C CA . LEU A 1 95 ? -5.127 7.615 9.772 1.00 94.56 95 LEU A CA 1
ATOM 777 C C . LEU A 1 95 ? -5.873 8.546 10.729 1.00 94.56 95 LEU A C 1
ATOM 779 O O . LEU A 1 95 ? -5.603 8.611 11.927 1.00 94.56 95 LEU A O 1
ATOM 783 N N . LYS A 1 96 ? -6.890 9.224 10.204 1.00 93.50 96 LYS A N 1
ATOM 784 C CA . LYS A 1 96 ? -7.714 10.184 10.946 1.00 93.50 96 LYS A CA 1
ATOM 785 C C . LYS A 1 96 ? -9.183 9.807 10.944 1.00 93.50 96 LYS A C 1
ATOM 787 O O . LYS A 1 96 ? -9.873 10.083 11.924 1.00 93.50 96 LYS A O 1
ATOM 792 N N . LYS A 1 97 ? -9.675 9.205 9.860 1.00 95.00 97 LYS A N 1
ATOM 793 C CA . LYS A 1 97 ? -11.109 8.967 9.642 1.00 95.00 97 LYS A CA 1
ATOM 794 C C . LYS A 1 97 ? -11.445 7.498 9.460 1.00 95.00 97 LYS A C 1
ATOM 796 O O . LYS A 1 97 ? -10.671 6.731 8.891 1.00 95.00 97 LYS A O 1
ATOM 801 N N . GLU A 1 98 ? -12.664 7.137 9.837 1.00 95.44 98 GLU A N 1
ATOM 802 C CA . GLU A 1 98 ? -13.209 5.796 9.625 1.00 95.44 98 GLU A CA 1
ATOM 803 C C . GLU A 1 98 ? -13.132 5.351 8.157 1.00 95.44 98 GLU A C 1
ATOM 805 O O . GLU A 1 98 ? -12.813 4.199 7.871 1.00 95.44 98 GLU A O 1
ATOM 810 N N . SER A 1 99 ? -13.359 6.259 7.203 1.00 94.88 99 SER A N 1
ATOM 811 C CA . SER A 1 99 ? -13.208 5.963 5.774 1.00 94.88 99 SER A CA 1
ATOM 812 C C . SER A 1 99 ? -11.802 5.494 5.397 1.00 94.88 99 SER A C 1
ATOM 814 O O . SER A 1 99 ? -11.643 4.632 4.534 1.00 94.88 99 SER A O 1
ATOM 816 N N . GLU A 1 100 ? -10.777 6.073 6.021 1.00 95.81 100 GLU A N 1
ATOM 817 C CA . GLU A 1 100 ? -9.376 5.741 5.761 1.00 95.81 100 GLU A CA 1
ATOM 818 C C . GLU A 1 100 ? -9.045 4.379 6.381 1.00 95.81 100 GLU A C 1
ATOM 820 O O . GLU A 1 100 ? -8.425 3.544 5.728 1.00 95.81 100 GLU A O 1
ATOM 825 N N . LEU A 1 101 ? -9.561 4.102 7.583 1.00 95.31 101 LEU A N 1
ATOM 826 C CA . LEU A 1 101 ? -9.439 2.795 8.229 1.00 95.31 101 LEU A CA 1
ATOM 827 C C . LEU A 1 101 ? -10.095 1.677 7.413 1.00 95.31 101 LEU A C 1
ATOM 829 O O . LEU A 1 101 ? -9.478 0.653 7.139 1.00 95.31 101 LEU A O 1
ATOM 833 N N . LYS A 1 102 ? -11.334 1.882 6.961 1.00 94.69 102 LYS A N 1
ATOM 834 C CA . LYS A 1 102 ? -12.015 0.928 6.075 1.00 94.69 102 LYS A CA 1
ATOM 835 C C . LYS A 1 102 ? -11.225 0.722 4.784 1.00 94.69 102 LYS A C 1
ATOM 837 O O . LYS A 1 102 ? -11.097 -0.402 4.311 1.00 94.69 102 LYS A O 1
ATOM 842 N N . SER A 1 103 ? -10.656 1.790 4.224 1.00 95.88 103 SER A N 1
ATOM 843 C CA . SER A 1 103 ? -9.841 1.702 3.008 1.00 95.88 103 SER A CA 1
ATOM 844 C C . SER A 1 103 ? -8.585 0.858 3.219 1.00 95.88 103 SER A C 1
ATOM 846 O O . SER A 1 103 ? -8.306 -0.007 2.395 1.00 95.88 103 SER A O 1
ATOM 848 N N . ILE A 1 104 ? -7.846 1.070 4.312 1.00 95.94 104 ILE A N 1
ATOM 849 C CA . ILE A 1 104 ? -6.620 0.308 4.572 1.00 95.94 104 ILE A CA 1
ATOM 850 C C . ILE A 1 104 ? -6.917 -1.156 4.926 1.00 95.94 104 ILE A C 1
ATOM 852 O O . ILE A 1 104 ? -6.159 -2.035 4.529 1.00 95.94 104 ILE A O 1
ATOM 856 N N . LEU A 1 105 ? -8.038 -1.435 5.604 1.00 96.12 105 LEU A N 1
ATOM 857 C CA . LEU A 1 105 ? -8.485 -2.801 5.892 1.00 96.12 105 LEU A CA 1
ATOM 858 C C . 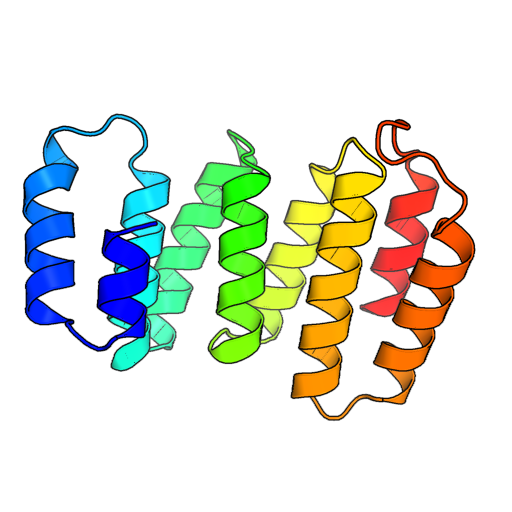LEU A 1 105 ? -8.814 -3.578 4.617 1.00 96.12 105 LEU A C 1
ATOM 860 O O . LEU A 1 105 ? -8.420 -4.732 4.511 1.00 96.12 105 LEU A O 1
ATOM 864 N N . ASN A 1 106 ? -9.461 -2.946 3.633 1.00 96.62 106 ASN A N 1
ATOM 865 C CA . ASN A 1 106 ? -9.678 -3.582 2.331 1.00 96.62 106 ASN A CA 1
ATOM 866 C C . ASN A 1 106 ? -8.345 -3.928 1.650 1.00 96.62 106 ASN A C 1
ATOM 868 O O . ASN A 1 106 ? -8.181 -5.036 1.160 1.00 96.62 106 ASN A O 1
ATOM 872 N N . ILE A 1 107 ? -7.357 -3.025 1.698 1.00 97.06 107 ILE A N 1
ATOM 873 C CA . ILE A 1 107 ? -6.023 -3.308 1.142 1.00 97.06 107 ILE A CA 1
ATOM 874 C C . ILE A 1 107 ? -5.340 -4.464 1.893 1.00 97.06 107 ILE A C 1
ATOM 876 O O . ILE A 1 107 ? -4.638 -5.267 1.284 1.00 97.06 107 ILE A O 1
ATOM 880 N N . LEU A 1 108 ? -5.537 -4.565 3.211 1.00 96.19 108 LEU A N 1
ATOM 881 C CA . LEU A 1 108 ? -5.004 -5.671 4.006 1.00 96.19 108 LEU A CA 1
ATOM 882 C C . LEU A 1 108 ? -5.694 -7.004 3.689 1.00 96.19 108 LEU A C 1
ATOM 884 O O . LEU A 1 108 ? -5.023 -8.031 3.666 1.00 96.19 108 LEU A O 1
ATOM 888 N N . ALA A 1 109 ? -7.004 -6.994 3.437 1.00 95.88 109 ALA A N 1
ATOM 889 C CA . ALA A 1 109 ? -7.725 -8.175 2.973 1.00 95.88 109 ALA A CA 1
ATOM 890 C C . ALA A 1 109 ? -7.176 -8.632 1.613 1.00 95.88 109 ALA A C 1
ATOM 892 O O . ALA A 1 109 ? -6.738 -9.773 1.501 1.00 95.88 109 ALA A O 1
ATOM 893 N N . ASP A 1 110 ? -7.058 -7.717 0.641 1.00 96.25 110 ASP A N 1
ATOM 894 C CA . ASP A 1 110 ? -6.471 -8.001 -0.678 1.00 96.25 110 ASP A CA 1
ATOM 895 C C . ASP A 1 110 ? -5.054 -8.593 -0.563 1.00 96.25 110 ASP A C 1
ATOM 897 O O . ASP A 1 110 ? -4.676 -9.498 -1.310 1.00 96.25 110 ASP A O 1
ATOM 901 N N . PHE A 1 111 ? -4.262 -8.100 0.394 1.00 95.75 111 PHE A N 1
ATOM 902 C CA . PHE A 1 111 ? -2.931 -8.624 0.684 1.00 95.75 111 PHE A CA 1
ATOM 903 C C . PHE A 1 111 ? -2.957 -10.073 1.181 1.00 95.75 111 PHE A C 1
ATOM 905 O O . PHE A 1 111 ? -2.156 -10.883 0.723 1.00 95.75 111 PHE A O 1
ATOM 912 N N . TYR A 1 112 ? -3.860 -10.422 2.100 1.00 94.06 112 TYR A N 1
ATOM 913 C CA . TYR A 1 112 ? -3.946 -11.791 2.613 1.00 94.06 112 TYR A CA 1
ATOM 914 C C . TYR A 1 112 ? -4.594 -12.770 1.636 1.00 94.06 112 TYR A C 1
ATOM 916 O O . TYR A 1 112 ? -4.154 -13.917 1.600 1.00 94.06 112 TYR A O 1
ATOM 924 N N . ILE A 1 113 ? -5.515 -12.310 0.782 1.00 94.62 113 ILE A N 1
ATOM 925 C CA . ILE A 1 113 ? -6.006 -13.081 -0.372 1.00 94.62 113 ILE A CA 1
ATOM 926 C C . ILE A 1 113 ? -4.825 -13.497 -1.252 1.00 94.62 113 ILE A C 1
ATOM 928 O O . ILE A 1 113 ? -4.672 -14.661 -1.595 1.00 94.62 113 ILE A O 1
ATOM 932 N N . ARG A 1 114 ? -3.932 -12.555 -1.584 1.00 92.88 114 ARG A N 1
ATOM 933 C CA . ARG A 1 114 ? -2.738 -12.836 -2.404 1.00 92.88 114 ARG A CA 1
ATOM 934 C C . ARG A 1 114 ? -1.747 -13.805 -1.760 1.00 92.88 114 ARG A C 1
ATOM 936 O O . ARG A 1 114 ? -0.902 -14.342 -2.470 1.00 92.88 114 ARG A O 1
ATOM 943 N N . LEU A 1 115 ? -1.808 -13.979 -0.442 1.00 91.56 115 LEU A N 1
ATOM 944 C CA . LEU A 1 115 ? -0.962 -14.904 0.308 1.00 91.56 115 LEU A CA 1
ATOM 945 C C . LEU A 1 115 ? -1.647 -16.249 0.590 1.00 91.56 115 LEU A C 1
ATOM 947 O O . LEU A 1 115 ? -1.072 -17.041 1.337 1.00 91.56 115 LEU A O 1
ATOM 951 N N . ASP A 1 116 ? -2.851 -16.483 0.057 1.00 93.44 116 ASP A N 1
ATOM 952 C CA . ASP A 1 116 ? -3.684 -17.657 0.344 1.00 93.44 116 ASP A CA 1
ATOM 953 C C . ASP A 1 116 ? -3.904 -17.850 1.863 1.00 93.44 116 ASP A C 1
ATOM 955 O O . ASP A 1 116 ? -3.785 -18.945 2.420 1.00 93.44 116 ASP A O 1
ATOM 959 N N . ARG A 1 117 ? -4.151 -16.739 2.576 1.00 93.56 117 ARG A N 1
ATOM 960 C CA . ARG A 1 117 ? -4.400 -16.691 4.028 1.00 93.56 117 ARG A CA 1
ATOM 961 C C . ARG A 1 117 ? -5.853 -16.337 4.331 1.00 93.56 117 ARG A C 1
ATOM 963 O O . ARG A 1 117 ? -6.128 -15.339 5.003 1.00 93.56 117 ARG A O 1
ATOM 970 N N . ASP A 1 118 ? -6.763 -17.196 3.881 1.00 93.19 118 ASP A N 1
ATOM 971 C CA . ASP A 1 118 ? -8.217 -17.065 4.062 1.00 93.19 118 ASP A CA 1
ATOM 972 C C . ASP A 1 118 ? -8.601 -16.863 5.542 1.00 93.19 118 ASP A C 1
ATOM 974 O O . ASP A 1 118 ? -9.501 -16.094 5.871 1.00 93.19 118 ASP A O 1
ATOM 978 N N . ASP A 1 119 ? -7.854 -17.479 6.469 1.00 94.06 119 ASP A N 1
ATOM 979 C CA . ASP A 1 119 ? -8.059 -17.338 7.916 1.00 94.06 119 ASP A CA 1
ATOM 980 C C . ASP A 1 119 ? -7.855 -15.901 8.427 1.00 94.06 119 ASP A C 1
ATOM 982 O O . ASP A 1 119 ? -8.484 -15.475 9.400 1.00 94.06 119 ASP A O 1
ATOM 986 N N . LEU A 1 120 ? -6.936 -15.156 7.808 1.00 93.56 120 LEU A N 1
ATOM 987 C CA . LEU A 1 120 ? -6.651 -13.763 8.147 1.00 93.56 120 LEU A CA 1
ATOM 988 C C . LEU A 1 120 ? -7.555 -12.811 7.371 1.00 93.56 120 LEU A C 1
ATOM 990 O O . LEU A 1 120 ? -8.020 -11.825 7.947 1.00 93.56 120 LEU A O 1
ATOM 994 N N . GLU A 1 121 ? -7.845 -13.123 6.110 1.00 94.75 121 GLU A N 1
ATOM 995 C CA . GLU A 1 121 ? -8.835 -12.401 5.314 1.00 94.75 121 GLU A CA 1
ATOM 996 C C . GLU A 1 121 ? -10.197 -12.383 6.023 1.00 94.75 121 GLU A C 1
ATOM 998 O O . GLU A 1 121 ? -10.743 -11.308 6.277 1.00 94.75 121 GLU A O 1
ATOM 1003 N N . GLU A 1 122 ? -10.712 -13.543 6.439 1.00 94.31 122 GLU A N 1
ATOM 1004 C CA . GLU A 1 122 ? -12.018 -13.652 7.094 1.00 94.31 122 GLU A CA 1
ATOM 1005 C C . GLU A 1 122 ? -12.072 -12.825 8.390 1.00 94.31 122 GLU A C 1
ATOM 1007 O O . GLU A 1 122 ? -13.060 -12.141 8.679 1.00 94.31 122 GLU A O 1
AT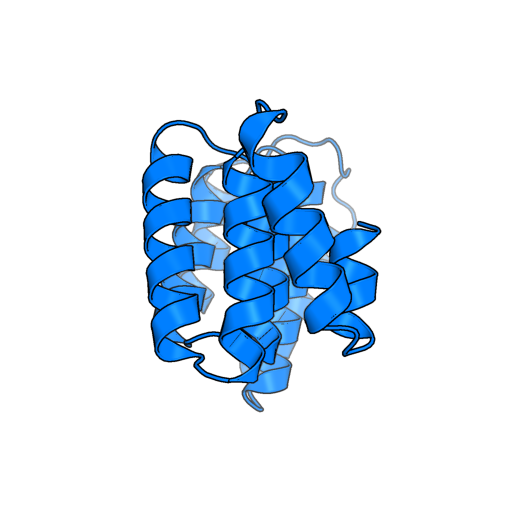OM 1012 N N . LYS A 1 123 ? -10.983 -12.807 9.172 1.00 93.81 123 LYS A N 1
ATOM 1013 C CA . LYS A 1 123 ? -10.877 -11.951 10.368 1.00 93.81 123 LYS A CA 1
ATOM 1014 C C . LYS A 1 123 ? -11.002 -10.471 10.019 1.00 93.81 123 LYS A C 1
ATOM 1016 O O . LYS A 1 123 ? -11.673 -9.731 10.741 1.00 93.81 123 LYS A O 1
ATOM 1021 N N . ILE A 1 124 ? -10.376 -10.036 8.929 1.00 94.38 124 ILE A N 1
ATOM 1022 C CA . ILE A 1 124 ? -10.426 -8.644 8.473 1.00 94.38 124 ILE A CA 1
ATOM 1023 C C . ILE A 1 124 ? -11.815 -8.292 7.951 1.00 94.38 124 ILE A C 1
ATOM 1025 O O . ILE A 1 124 ? -12.352 -7.255 8.341 1.00 94.38 124 ILE A O 1
ATOM 1029 N N . LEU A 1 125 ? -12.432 -9.157 7.145 1.00 94.25 125 LEU A N 1
ATOM 1030 C CA . LEU A 1 125 ? -13.794 -8.957 6.645 1.00 94.25 125 LEU A CA 1
ATOM 1031 C C . LEU A 1 125 ? -14.801 -8.844 7.796 1.00 94.25 125 LEU A C 1
ATOM 1033 O O . LEU A 1 125 ? -15.630 -7.934 7.809 1.00 94.25 125 LEU A O 1
ATOM 1037 N N . ASN A 1 126 ? -14.659 -9.674 8.831 1.00 93.81 126 ASN A N 1
ATOM 1038 C CA . ASN A 1 126 ? -15.460 -9.577 10.051 1.00 93.81 126 ASN A CA 1
ATOM 1039 C C . ASN A 1 126 ? -15.264 -8.242 10.796 1.00 93.81 126 ASN A C 1
ATOM 1041 O O . ASN A 1 126 ? -16.209 -7.709 11.384 1.00 93.81 126 ASN A O 1
ATOM 1045 N N . ILE A 1 127 ? -14.050 -7.680 10.800 1.00 93.38 127 ILE A N 1
ATOM 1046 C CA . ILE A 1 127 ? -13.800 -6.345 11.367 1.00 93.38 127 ILE A CA 1
ATOM 1047 C C . ILE A 1 127 ? -14.476 -5.270 10.514 1.00 93.38 127 ILE A C 1
ATOM 1049 O O . ILE A 1 127 ? -15.135 -4.389 11.067 1.00 93.38 127 ILE A O 1
ATOM 1053 N N . ILE A 1 128 ? -14.348 -5.344 9.187 1.00 93.31 128 ILE A N 1
ATOM 1054 C CA . ILE A 1 128 ? -14.984 -4.403 8.258 1.00 93.31 128 ILE A CA 1
ATOM 1055 C C . ILE A 1 128 ? -16.505 -4.401 8.459 1.00 93.31 128 ILE A C 1
ATOM 1057 O O . ILE A 1 128 ? -17.097 -3.325 8.585 1.00 93.31 128 ILE A O 1
ATOM 1061 N N . ASP A 1 129 ? -17.129 -5.577 8.572 1.00 94.38 129 ASP A N 1
ATOM 1062 C CA . ASP A 1 129 ? -18.574 -5.710 8.777 1.00 94.38 129 ASP A CA 1
ATOM 1063 C C . ASP A 1 129 ? -19.035 -5.082 10.100 1.00 94.38 129 ASP A C 1
ATOM 1065 O O . ASP A 1 129 ? -19.943 -4.246 10.117 1.00 94.38 129 ASP A O 1
ATOM 1069 N N . LYS A 1 130 ? -18.337 -5.359 11.210 1.00 93.00 130 LYS A N 1
ATOM 1070 C CA . LYS A 1 130 ? -18.627 -4.730 12.515 1.00 93.00 130 LYS A CA 1
ATOM 1071 C C . LYS A 1 130 ? -18.548 -3.205 12.463 1.00 93.00 130 LYS A C 1
ATOM 1073 O O . LYS A 1 130 ? -19.286 -2.517 13.171 1.00 93.00 130 LYS A O 1
ATOM 1078 N N . ARG A 1 131 ? -17.664 -2.66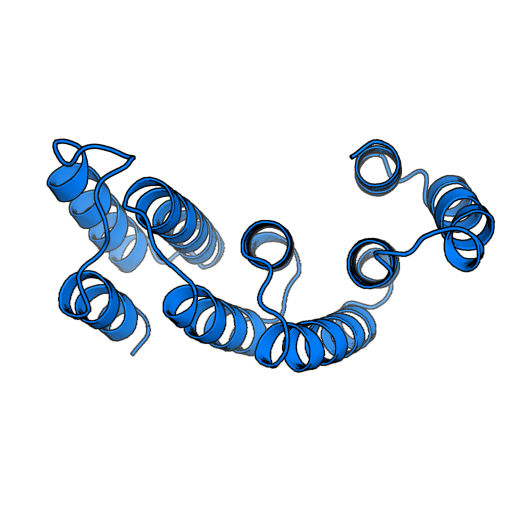9 11.621 1.00 92.56 131 ARG A N 1
ATOM 1079 C CA . ARG A 1 131 ? -17.457 -1.228 11.444 1.00 92.56 131 ARG A CA 1
ATOM 1080 C C . ARG A 1 131 ? -18.353 -0.607 10.370 1.00 92.56 131 ARG A C 1
ATOM 1082 O O . ARG A 1 131 ? -18.385 0.619 10.244 1.00 92.56 131 ARG A O 1
ATOM 1089 N N . SER A 1 132 ? -19.126 -1.395 9.620 1.00 91.88 132 SER A N 1
ATOM 1090 C CA . SER A 1 132 ? -20.004 -0.917 8.536 1.00 91.88 132 SER A CA 1
ATOM 1091 C C . SER A 1 132 ? -20.957 0.196 8.990 1.00 91.88 132 SER A C 1
ATOM 1093 O O . SER A 1 13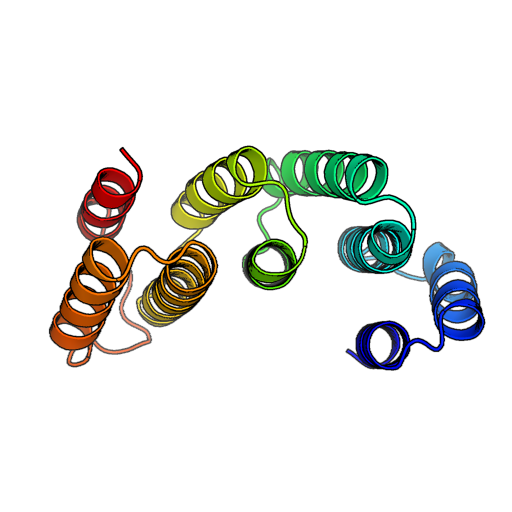2 ? -21.122 1.190 8.284 1.00 91.88 132 SER A O 1
ATOM 1095 N N . LYS A 1 133 ? -21.480 0.087 10.217 1.00 92.56 133 LYS A N 1
ATOM 1096 C CA . LYS A 1 133 ? -22.424 1.034 10.838 1.00 92.56 133 LYS A CA 1
ATOM 1097 C C . LYS A 1 133 ? -21.785 2.344 11.315 1.00 92.56 133 LYS A C 1
ATOM 1099 O O . LYS A 1 133 ? -22.506 3.289 11.629 1.00 92.56 133 LYS A O 1
ATOM 1104 N N . ILE A 1 134 ? -20.455 2.415 11.393 1.00 93.38 134 ILE A N 1
ATOM 1105 C CA . ILE A 1 134 ? -19.728 3.621 11.807 1.00 93.38 134 ILE A CA 1
ATOM 1106 C C . ILE A 1 134 ? -19.677 4.601 10.630 1.00 93.38 134 ILE A C 1
ATOM 1108 O O . ILE A 1 134 ? -19.328 4.219 9.507 1.00 93.38 134 ILE A O 1
ATOM 1112 N N . LYS A 1 135 ? -20.014 5.870 10.889 1.00 94.38 135 LYS A N 1
ATOM 1113 C CA . LYS A 1 135 ? -20.008 6.924 9.867 1.00 94.38 135 LYS A CA 1
ATOM 1114 C C . LYS A 1 135 ? -18.593 7.170 9.343 1.00 94.38 135 LYS A C 1
ATOM 1116 O O . LYS A 1 135 ? -17.646 7.256 10.115 1.00 94.38 135 LYS A O 1
ATOM 1121 N N . SER A 1 136 ? -18.464 7.316 8.028 1.00 91.44 136 SER A N 1
ATOM 1122 C CA . SER A 1 136 ? -17.181 7.433 7.321 1.00 91.44 136 SER A CA 1
ATOM 1123 C C . SER A 1 136 ? -16.326 8.632 7.746 1.00 91.44 136 SER A C 1
ATOM 1125 O O . SER A 1 136 ? -15.102 8.559 7.717 1.00 91.44 136 SER A O 1
ATOM 1127 N N . ASP A 1 137 ? -16.961 9.736 8.125 1.00 92.81 137 ASP A N 1
ATOM 1128 C CA . ASP A 1 137 ? -16.327 10.980 8.562 1.00 92.81 137 ASP A CA 1
ATOM 1129 C C . ASP A 1 137 ? -15.959 10.986 10.052 1.00 92.81 137 ASP A C 1
ATOM 1131 O O . ASP A 1 137 ? -15.288 11.912 10.511 1.00 92.81 137 ASP A O 1
ATOM 1135 N N . GLN A 1 138 ? -16.360 9.954 10.801 1.00 94.25 138 GLN A N 1
ATOM 1136 C CA . GLN A 1 138 ? -16.053 9.839 12.217 1.00 94.25 138 GLN A CA 1
ATOM 1137 C C . GLN A 1 138 ? -14.536 9.765 12.435 1.00 94.25 138 GLN A C 1
ATOM 1139 O O . GLN A 1 138 ? -13.831 9.007 11.766 1.00 94.25 138 GLN A O 1
ATOM 1144 N N . SER A 1 139 ? -14.044 10.550 13.397 1.00 93.62 139 SER A N 1
ATOM 1145 C CA . SER A 1 139 ? -12.642 10.512 13.812 1.00 93.62 139 SER A CA 1
ATOM 1146 C C . SER A 1 139 ? -12.304 9.166 14.446 1.00 93.62 139 SER A C 1
ATOM 1148 O O . SER A 1 139 ? -13.071 8.646 15.262 1.00 93.62 139 SER A O 1
ATOM 1150 N N . LEU A 1 140 ? -11.127 8.643 14.118 1.00 90.75 140 LEU A N 1
ATOM 1151 C CA . LEU A 1 140 ? -10.608 7.412 14.701 1.00 90.75 140 LEU A CA 1
ATOM 1152 C C . LEU A 1 140 ? -10.141 7.618 16.138 1.00 90.75 140 LEU A C 1
ATOM 1154 O O . LEU A 1 140 ? -9.635 8.683 16.501 1.00 90.75 140 LEU A O 1
ATOM 1158 N N . LYS A 1 141 ? -10.285 6.570 16.951 1.00 87.12 141 LYS A N 1
ATOM 1159 C CA . LYS A 1 141 ? -9.673 6.478 18.276 1.00 87.12 141 LYS A CA 1
ATOM 1160 C C . LYS A 1 141 ? -8.453 5.567 18.192 1.00 87.12 141 LYS A C 1
ATOM 1162 O O . LYS A 1 141 ? -8.420 4.622 17.415 1.00 87.12 141 LYS A O 1
ATOM 1167 N N . LYS A 1 142 ? -7.459 5.800 19.050 1.00 80.44 142 LYS A N 1
ATOM 1168 C CA . LYS A 1 142 ? -6.199 5.035 19.045 1.00 80.44 142 LYS A CA 1
ATOM 1169 C C . LYS A 1 142 ? -6.401 3.511 19.144 1.00 80.44 142 LYS A C 1
ATOM 1171 O O . LYS A 1 142 ? -5.788 2.762 18.395 1.00 80.44 142 LYS A O 1
ATOM 1176 N N . HIS A 1 143 ? -7.335 3.064 19.987 1.00 83.88 143 HIS A N 1
ATOM 1177 C CA . HIS A 1 143 ? -7.631 1.635 20.148 1.00 83.88 143 HIS A CA 1
ATOM 1178 C C . HIS A 1 143 ? -8.214 0.971 18.888 1.00 83.88 143 HIS A C 1
ATOM 1180 O O . HIS A 1 143 ? -8.123 -0.247 18.757 1.00 83.88 143 HIS A O 1
ATOM 1186 N N . ASP A 1 144 ? -8.818 1.745 17.975 1.00 83.31 144 ASP A N 1
ATOM 1187 C CA . ASP A 1 144 ? -9.307 1.221 16.696 1.00 83.31 144 ASP A CA 1
ATOM 1188 C C . ASP A 1 144 ? -8.143 0.735 15.825 1.00 83.31 144 ASP A C 1
ATOM 1190 O O . ASP A 1 144 ? -8.272 -0.257 15.111 1.00 83.31 144 ASP A O 1
ATOM 1194 N N . VAL A 1 145 ? -7.004 1.427 15.913 1.00 84.81 145 VAL A N 1
ATOM 1195 C CA . VAL A 1 145 ? -5.786 1.136 15.153 1.00 84.81 145 VAL A CA 1
ATOM 1196 C C . VAL A 1 145 ? -4.985 0.012 15.813 1.00 84.81 145 VAL A C 1
ATOM 1198 O O . VAL A 1 145 ? -4.571 -0.925 15.129 1.00 84.81 145 VAL A O 1
ATOM 1201 N N . ASP A 1 146 ? -4.835 0.044 17.141 1.00 84.31 146 ASP A N 1
ATOM 1202 C CA . ASP A 1 146 ? -4.081 -0.970 17.899 1.00 84.31 146 ASP A CA 1
ATOM 1203 C C . ASP A 1 146 ? -4.635 -2.391 17.675 1.00 84.31 146 ASP A C 1
ATOM 1205 O O . ASP A 1 146 ? -3.879 -3.351 17.515 1.00 84.31 146 ASP A O 1
ATOM 1209 N N . ALA A 1 147 ? -5.963 -2.534 17.596 1.00 79.69 147 ALA A N 1
ATOM 1210 C CA . ALA A 1 147 ? -6.615 -3.820 17.349 1.00 79.69 147 ALA A CA 1
ATOM 1211 C C . ALA A 1 147 ? -6.236 -4.440 15.991 1.00 79.69 147 ALA A C 1
ATOM 1213 O O . ALA A 1 147 ? -6.166 -5.662 15.872 1.00 79.69 147 ALA A O 1
ATOM 1214 N N . ILE A 1 148 ? -5.973 -3.610 14.977 1.00 83.88 148 ILE A N 1
ATOM 1215 C CA . ILE A 1 148 ? -5.620 -4.051 13.621 1.00 83.88 148 ILE A CA 1
ATOM 1216 C C . ILE A 1 148 ? -4.146 -4.436 13.552 1.00 83.88 148 ILE A C 1
ATOM 1218 O O . ILE A 1 148 ? -3.796 -5.431 12.920 1.00 83.88 148 ILE A O 1
ATOM 1222 N N . LEU A 1 149 ? -3.277 -3.690 14.237 1.00 84.25 149 LEU A N 1
ATOM 1223 C CA . LEU A 1 149 ? -1.846 -3.989 14.288 1.00 84.25 149 LEU A CA 1
ATOM 1224 C C . LEU A 1 149 ? -1.554 -5.372 14.887 1.00 84.25 149 LEU A C 1
ATOM 1226 O O . LEU A 1 149 ? -0.604 -6.025 14.460 1.00 84.25 149 LEU A O 1
ATOM 1230 N N . ASN A 1 150 ? -2.407 -5.854 15.794 1.00 82.31 150 ASN A N 1
ATOM 1231 C CA . ASN A 1 150 ? -2.308 -7.199 16.367 1.00 82.31 150 ASN A CA 1
ATOM 1232 C C . ASN A 1 150 ? -2.568 -8.330 15.357 1.00 82.31 150 ASN A C 1
ATOM 1234 O O . ASN A 1 150 ? -2.172 -9.459 15.611 1.00 82.31 150 ASN A O 1
ATOM 1238 N N . ILE A 1 151 ? -3.211 -8.053 14.217 1.00 79.94 151 ILE A N 1
ATOM 1239 C CA . ILE A 1 151 ? -3.455 -9.048 13.153 1.00 79.94 151 ILE A CA 1
ATOM 1240 C C . ILE A 1 151 ? -2.175 -9.310 12.343 1.00 79.94 151 ILE A C 1
ATOM 1242 O O . ILE A 1 151 ? -2.058 -10.327 11.666 1.00 79.94 151 ILE A O 1
ATOM 1246 N N . LEU A 1 152 ? -1.219 -8.378 12.386 1.00 76.12 152 LEU A N 1
ATOM 1247 C CA . LEU A 1 152 ? 0.061 -8.474 11.679 1.00 76.12 152 LEU A CA 1
ATOM 1248 C C . LEU A 1 152 ? 1.156 -9.184 12.493 1.00 76.12 152 LEU A C 1
ATOM 1250 O O . LEU A 1 152 ? 2.260 -9.344 11.968 1.00 76.12 152 LEU A O 1
ATOM 1254 N N . ALA A 1 153 ? 0.894 -9.497 13.767 1.00 61.47 153 ALA A N 1
ATOM 1255 C CA . ALA A 1 153 ? 1.815 -10.173 14.683 1.00 61.47 153 ALA A CA 1
ATOM 1256 C C . ALA A 1 153 ? 1.641 -11.694 14.601 1.00 61.47 153 ALA A C 1
ATOM 1258 O O . ALA A 1 153 ? 2.684 -12.384 14.610 1.00 61.47 153 ALA A O 1
#

pLDDT: mean 92.38, std 5.06, range [61.47, 97.44]

Foldseek 3Di:
DVLLVCLVVVVLVVSVVVLVVCCVPDPCNLVSLLSVLSSCLVPDQPVSLVSVVVSLVVCLVPPDLVVLLVVLLSCLVRNDPVSNLVSLVSSLVVDWWQLSVLSSLVSVLSSCVSVVNVVLNVVSVVLSVVCVPPDGGDTDDPVNSVVVNVSVD

Radius of gyration: 16.37 Å; chains: 1; bounding box: 38×39×44 Å

Secondary structure (DSSP, 8-state):
-HHHHHHHTT-HHHHHHHHHHHGGG-S-HHHHHHHHHHHHTTT-HHHHHHHHHHHHHHHTTS--HHHHHHHHHHHHHHS-HHHHHHHHHHHHHT--BHHHHHHHHHHHHHHHHHTT-HHHHHHHHHHHHHHTTS-TTPBPPHHHHHHHHGGG-

Sequence (153 aa):
DYISDQIDAKNEVYALELIDSFYPHISKTLWFDFLKAKLKALDDISSSNEIIEKILSSLKKTPNIHLQFRILKFMVGMGDRNLFIKTFKQTTDDLKKESELKSILNILADFYIRLDRDDLEEKILNIIDKRSKIKSDQSLKKHDVDAILNILA